Protein AF-A0A9N9FLN4-F1 (afdb_monomer_lite)

Radius of gyration: 17.95 Å; chains: 1; bounding box: 62×42×45 Å

pLDDT: mean 80.24, std 15.91, range [38.12, 95.31]

Foldseek 3Di:
DDDDDDPPDDPDDDQDPVNLLVVCPDPQLDLPDLRNLLVVQVVLCVVFVPDDPVVLFVDFPVQWDQDPQATKGFAWDDPPPPDDDDDDRDTDIGHRHPADPPRRHNRVSLVSNSVPPDPPDPDRRSDDDDPPPPD

Sequence (135 aa):
MKKLRIGAAKPYDGITDEELKLILNHNEMSPNNTTGLLRRVFFWICLLGCLRGGEHQTLLVEQFVDTDQGLLFKKFHQKNDQGEIEGNQYTFEILFPNDISDQITPNTDIKKYISIRPIKCKAKEFYLCVLKNES

Organism: NCBI:txid94023

Structure (mmCIF, N/CA/C/O backbone):
data_AF-A0A9N9FLN4-F1
#
_entry.id   AF-A0A9N9FLN4-F1
#
loop_
_atom_site.group_PDB
_atom_site.id
_atom_site.type_symbol
_atom_site.label_atom_id
_atom_site.label_alt_id
_atom_site.label_comp_id
_atom_site.label_asym_id
_atom_site.label_entity_id
_atom_site.label_seq_id
_atom_site.pdbx_PDB_ins_code
_atom_site.Cartn_x
_atom_site.Cartn_y
_atom_site.Cartn_z
_atom_site.occupancy
_atom_site.B_iso_or_equiv
_atom_site.auth_seq_id
_atom_site.auth_comp_id
_atom_site.auth_asym_id
_atom_site.auth_atom_id
_atom_site.pdbx_PDB_model_num
ATOM 1 N N . MET A 1 1 ? 41.405 -5.147 -4.172 1.00 38.12 1 MET A N 1
ATOM 2 C CA . MET A 1 1 ? 40.399 -6.236 -4.152 1.00 38.12 1 MET A CA 1
ATOM 3 C C . MET A 1 1 ? 40.173 -6.692 -2.714 1.00 38.12 1 MET A C 1
ATOM 5 O O . MET A 1 1 ? 41.091 -7.241 -2.117 1.00 38.12 1 MET A O 1
ATOM 9 N N . LYS A 1 2 ? 39.004 -6.410 -2.122 1.00 46.34 2 LYS A N 1
ATOM 10 C CA . LYS A 1 2 ? 38.658 -6.892 -0.771 1.00 46.34 2 LYS A CA 1
ATOM 11 C C . LYS A 1 2 ? 38.264 -8.373 -0.854 1.00 46.34 2 LYS A C 1
ATOM 13 O O . LYS A 1 2 ? 37.390 -8.726 -1.637 1.00 46.34 2 LYS A O 1
ATOM 18 N N . LYS A 1 3 ? 38.925 -9.229 -0.070 1.00 47.91 3 LYS A N 1
ATOM 19 C CA . LYS A 1 3 ? 38.594 -10.658 0.059 1.00 47.91 3 LYS A CA 1
ATOM 20 C C . LYS A 1 3 ? 37.282 -10.809 0.843 1.00 47.91 3 LYS A C 1
ATOM 22 O O . LYS A 1 3 ? 37.222 -10.400 2.000 1.00 47.91 3 LYS A O 1
ATOM 27 N N . LEU A 1 4 ? 36.253 -11.388 0.223 1.00 51.56 4 LEU A N 1
ATOM 28 C CA . LEU A 1 4 ? 35.022 -11.811 0.901 1.00 51.56 4 LEU A CA 1
ATOM 29 C C . LEU A 1 4 ? 35.327 -13.036 1.781 1.00 51.56 4 LEU A C 1
ATOM 31 O O . LEU A 1 4 ? 35.982 -13.977 1.334 1.00 51.56 4 LEU A O 1
ATOM 35 N N . ARG A 1 5 ? 34.905 -12.995 3.051 1.00 53.09 5 ARG A N 1
ATOM 36 C CA . ARG A 1 5 ? 35.053 -14.105 4.007 1.00 53.09 5 ARG A CA 1
ATOM 37 C C . ARG A 1 5 ? 34.146 -15.278 3.605 1.00 53.09 5 ARG A C 1
ATOM 39 O O . ARG A 1 5 ? 33.051 -15.066 3.088 1.00 53.09 5 ARG A O 1
ATOM 46 N N . ILE A 1 6 ? 34.594 -16.503 3.885 1.00 50.62 6 ILE A N 1
ATOM 47 C CA . ILE A 1 6 ? 33.787 -17.728 3.768 1.00 50.62 6 ILE A CA 1
ATOM 48 C C . ILE A 1 6 ? 32.572 -17.573 4.696 1.00 50.62 6 ILE A C 1
ATOM 50 O O . ILE A 1 6 ? 32.747 -17.363 5.894 1.00 50.62 6 ILE A O 1
ATOM 54 N N . GLY A 1 7 ? 31.363 -17.604 4.126 1.00 54.06 7 GLY A N 1
ATOM 55 C CA . GLY A 1 7 ? 30.096 -17.384 4.839 1.00 54.06 7 GLY A CA 1
ATOM 56 C C . GLY A 1 7 ? 29.381 -16.062 4.531 1.00 54.06 7 GLY A C 1
ATOM 57 O O . GLY A 1 7 ? 28.303 -15.830 5.070 1.00 54.06 7 GLY A O 1
ATOM 58 N N . ALA A 1 8 ? 29.922 -15.199 3.664 1.00 54.69 8 ALA A N 1
ATOM 59 C CA . ALA A 1 8 ? 29.155 -14.063 3.155 1.00 54.69 8 ALA A CA 1
ATOM 60 C C . ALA A 1 8 ? 27.994 -14.584 2.292 1.00 54.69 8 ALA A C 1
ATOM 62 O O . ALA A 1 8 ? 28.224 -15.151 1.220 1.00 54.69 8 ALA A O 1
ATOM 63 N N . ALA A 1 9 ? 26.754 -14.413 2.762 1.00 59.59 9 ALA A N 1
ATOM 64 C CA . ALA A 1 9 ? 25.585 -14.566 1.906 1.00 59.59 9 ALA A CA 1
ATOM 65 C C . ALA A 1 9 ? 25.796 -13.695 0.661 1.00 59.59 9 ALA A C 1
ATOM 67 O O . ALA A 1 9 ? 26.257 -12.553 0.774 1.00 59.59 9 ALA A O 1
ATOM 68 N N . LYS A 1 10 ? 25.517 -14.244 -0.527 1.00 62.94 10 LYS A N 1
ATOM 69 C CA . LYS A 1 10 ? 25.511 -13.424 -1.739 1.00 62.94 10 LYS A CA 1
ATOM 70 C C . LYS A 1 10 ? 24.541 -12.260 -1.491 1.00 62.94 10 LYS A C 1
ATOM 72 O O . LYS A 1 10 ? 23.441 -12.528 -1.000 1.00 62.94 10 LYS A O 1
ATOM 77 N N . PRO A 1 11 ? 24.929 -11.003 -1.768 1.00 59.88 11 PRO A N 1
ATOM 78 C CA . PRO A 1 11 ? 23.955 -9.922 -1.784 1.00 59.88 11 PRO A CA 1
ATOM 79 C C . PRO A 1 11 ? 22.833 -10.333 -2.742 1.00 59.88 11 PRO A C 1
ATOM 81 O O . PRO A 1 11 ? 23.111 -10.891 -3.804 1.00 59.88 11 PRO A O 1
ATOM 84 N N . TYR A 1 12 ? 21.583 -10.164 -2.317 1.00 66.62 12 TYR A N 1
ATOM 85 C CA . TYR A 1 12 ? 20.464 -10.365 -3.224 1.00 66.62 12 TYR A CA 1
ATOM 86 C C . TYR A 1 12 ? 20.465 -9.197 -4.209 1.00 66.62 12 TYR A C 1
ATOM 88 O O . TYR A 1 12 ? 20.654 -8.048 -3.800 1.00 66.62 12 TYR A O 1
ATOM 96 N N . ASP A 1 13 ? 20.285 -9.494 -5.491 1.00 78.38 13 ASP A N 1
ATOM 97 C CA . ASP A 1 13 ? 20.035 -8.453 -6.477 1.00 78.38 13 ASP A CA 1
ATOM 98 C C . ASP A 1 13 ? 18.630 -7.906 -6.191 1.00 78.38 13 ASP A C 1
ATOM 100 O O . ASP A 1 13 ? 17.643 -8.646 -6.200 1.00 78.38 13 ASP A O 1
ATOM 104 N N . GLY A 1 14 ? 18.560 -6.636 -5.792 1.00 79.75 14 GLY A N 1
ATOM 105 C CA . GLY A 1 14 ? 17.290 -5.951 -5.571 1.00 79.75 14 GLY A CA 1
ATOM 106 C C . GLY A 1 14 ? 16.565 -5.704 -6.890 1.00 79.75 14 GLY A C 1
ATOM 107 O O . GLY A 1 14 ? 17.196 -5.647 -7.941 1.00 79.75 14 GLY A O 1
ATOM 108 N N . ILE A 1 15 ? 15.245 -5.527 -6.816 1.00 85.50 15 ILE A N 1
ATOM 109 C CA . ILE A 1 15 ? 14.421 -5.159 -7.975 1.00 85.50 15 ILE A CA 1
ATOM 110 C C . ILE A 1 15 ? 14.866 -3.780 -8.479 1.00 85.50 15 ILE A C 1
ATOM 112 O O . ILE A 1 15 ? 14.928 -2.838 -7.684 1.00 85.50 15 ILE A O 1
ATOM 116 N N . THR A 1 16 ? 15.159 -3.653 -9.775 1.00 88.69 16 THR A N 1
ATOM 117 C CA . THR A 1 16 ? 15.495 -2.353 -10.386 1.00 88.69 16 THR A CA 1
ATOM 118 C C . THR A 1 16 ? 14.246 -1.540 -10.730 1.00 88.69 16 THR A C 1
ATOM 120 O O . THR A 1 16 ? 13.137 -2.071 -10.804 1.00 88.69 16 THR A O 1
ATOM 123 N N . ASP A 1 17 ? 14.406 -0.242 -11.001 1.00 84.75 17 ASP A N 1
ATOM 124 C CA . ASP A 1 17 ? 13.296 0.621 -11.424 1.00 84.75 17 ASP A CA 1
ATOM 125 C C . ASP A 1 17 ? 12.661 0.153 -12.748 1.00 84.75 17 ASP A C 1
ATOM 127 O O . ASP A 1 17 ? 11.451 0.278 -12.947 1.00 84.75 17 ASP A O 1
ATOM 131 N N . GLU A 1 18 ? 13.451 -0.402 -13.669 1.00 88.62 18 GLU A N 1
ATOM 132 C CA . GLU A 1 18 ? 12.966 -0.972 -14.929 1.00 88.62 18 GLU A CA 1
ATOM 133 C C . GLU A 1 18 ? 12.139 -2.237 -14.693 1.00 88.62 18 GLU A C 1
ATOM 135 O O . GLU A 1 18 ? 11.048 -2.370 -15.251 1.00 88.62 18 GLU A O 1
ATOM 140 N N . GLU A 1 19 ? 12.622 -3.148 -13.846 1.00 91.00 19 GLU A N 1
ATOM 141 C CA . GLU A 1 19 ? 11.887 -4.358 -13.462 1.00 91.00 19 GLU A CA 1
ATOM 142 C C . GLU A 1 19 ? 10.591 -4.006 -12.732 1.00 91.00 19 GLU A C 1
ATOM 144 O O . GLU A 1 19 ? 9.532 -4.563 -13.031 1.00 91.00 19 GLU A O 1
ATOM 149 N N . LEU A 1 20 ? 10.650 -3.019 -11.835 1.00 90.06 20 LEU A N 1
ATOM 150 C CA . LEU A 1 20 ? 9.491 -2.479 -11.141 1.00 90.06 20 LEU A CA 1
ATOM 151 C C . LEU A 1 20 ? 8.439 -1.975 -12.140 1.00 90.06 20 LEU A C 1
ATOM 153 O O . LEU A 1 20 ? 7.272 -2.361 -12.057 1.00 90.06 20 LEU A O 1
ATOM 157 N N . LYS A 1 21 ? 8.843 -1.173 -13.131 1.00 88.88 21 LYS A N 1
ATOM 158 C CA . LYS A 1 21 ? 7.941 -0.689 -14.190 1.00 88.88 21 LYS A CA 1
ATOM 159 C C . LYS A 1 21 ? 7.351 -1.830 -15.015 1.00 88.88 21 LYS A C 1
ATOM 161 O O . LYS A 1 21 ? 6.159 -1.799 -15.315 1.00 88.88 21 LYS A O 1
ATOM 166 N N . LEU A 1 22 ? 8.148 -2.838 -15.374 1.00 91.94 22 LEU A N 1
ATOM 167 C CA . LEU A 1 22 ? 7.668 -4.005 -16.122 1.00 91.94 22 LEU A CA 1
ATOM 168 C C . LEU A 1 22 ? 6.605 -4.784 -15.336 1.00 91.94 22 LEU A C 1
ATOM 170 O O . LEU A 1 22 ? 5.568 -5.135 -15.899 1.00 91.94 22 LEU A O 1
ATOM 174 N N . ILE A 1 23 ? 6.824 -4.997 -14.035 1.00 92.62 23 ILE A N 1
ATOM 175 C CA . ILE A 1 23 ? 5.858 -5.661 -13.150 1.00 92.62 23 ILE A CA 1
ATOM 176 C C . ILE A 1 23 ? 4.566 -4.840 -13.063 1.00 92.62 23 ILE A C 1
ATOM 178 O O . ILE A 1 23 ? 3.477 -5.375 -13.264 1.00 92.62 23 ILE A O 1
ATOM 182 N N . LEU A 1 24 ? 4.669 -3.536 -12.797 1.00 91.62 24 LEU A N 1
ATOM 183 C CA . LEU A 1 24 ? 3.508 -2.663 -12.597 1.00 91.62 24 LEU A CA 1
ATOM 184 C C . LEU A 1 24 ? 2.680 -2.449 -13.867 1.00 91.62 24 LEU A C 1
ATOM 186 O O . LEU A 1 24 ? 1.474 -2.232 -13.763 1.00 91.62 24 LEU A O 1
ATOM 190 N N . ASN A 1 25 ? 3.299 -2.516 -15.045 1.00 90.81 25 ASN A N 1
ATOM 191 C CA . ASN A 1 25 ? 2.612 -2.382 -16.331 1.00 90.81 25 ASN A CA 1
ATOM 192 C C . ASN A 1 25 ? 1.993 -3.696 -16.828 1.00 90.81 25 ASN A C 1
ATOM 194 O O . ASN A 1 25 ? 1.316 -3.707 -17.856 1.00 90.81 25 ASN A O 1
ATOM 198 N N . HIS A 1 26 ? 2.200 -4.809 -16.122 1.00 92.94 26 HIS A N 1
ATOM 199 C CA . HIS A 1 26 ? 1.592 -6.080 -16.484 1.00 92.94 26 HIS A CA 1
ATOM 200 C C . HIS A 1 26 ? 0.060 -6.024 -16.333 1.00 92.94 26 HIS A C 1
ATOM 202 O O . HIS A 1 26 ? -0.462 -5.473 -15.364 1.00 92.94 26 HIS A O 1
ATOM 208 N N . ASN A 1 27 ? -0.686 -6.653 -17.249 1.00 91.94 27 ASN A N 1
ATOM 209 C CA . ASN A 1 27 ? -2.160 -6.617 -17.262 1.00 91.94 27 ASN A CA 1
ATOM 210 C C . ASN A 1 27 ? -2.791 -7.088 -15.937 1.00 91.94 27 ASN A C 1
ATOM 212 O O . ASN A 1 27 ? -3.776 -6.524 -15.458 1.00 91.94 27 ASN A O 1
ATOM 216 N N . GLU A 1 28 ? -2.178 -8.090 -15.309 1.00 92.94 28 GLU A N 1
ATOM 217 C CA . GLU A 1 28 ? -2.585 -8.632 -14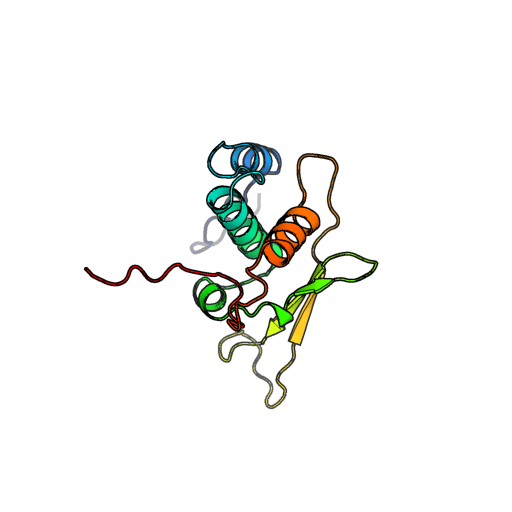.006 1.00 92.94 28 GLU A CA 1
ATOM 218 C C . GLU A 1 28 ? -2.366 -7.671 -12.825 1.00 92.94 28 GLU A C 1
ATOM 220 O O . GLU A 1 28 ? -2.876 -7.924 -11.737 1.00 92.94 28 GLU A O 1
ATOM 225 N N . MET A 1 29 ? -1.610 -6.594 -13.035 1.00 93.00 29 MET A N 1
ATOM 226 C CA . MET A 1 29 ? -1.332 -5.510 -12.091 1.00 93.00 29 MET A CA 1
ATOM 227 C C . MET A 1 29 ? -2.068 -4.232 -12.512 1.00 93.00 29 MET A C 1
ATOM 229 O O . MET A 1 29 ? -1.638 -3.133 -12.180 1.00 93.00 29 MET A O 1
ATOM 233 N N . SER A 1 30 ? -3.159 -4.336 -13.278 1.00 91.88 30 SER A N 1
ATOM 234 C CA . SER A 1 30 ? -3.909 -3.160 -13.725 1.00 91.88 30 SER A CA 1
ATOM 235 C C . SER A 1 30 ? -4.634 -2.476 -12.555 1.00 91.88 30 SER A C 1
ATOM 237 O O . SER A 1 30 ? -5.401 -3.135 -11.849 1.00 91.88 30 SER A O 1
ATOM 239 N N . PRO A 1 31 ? -4.504 -1.145 -12.383 1.00 91.62 31 PRO A N 1
ATOM 240 C CA . PRO A 1 31 ? -5.220 -0.409 -11.339 1.00 91.62 31 PRO A CA 1
ATOM 241 C C . PRO A 1 31 ? -6.720 -0.246 -11.643 1.00 91.62 31 PRO A C 1
ATOM 243 O O . PRO A 1 31 ? -7.458 0.303 -10.824 1.00 91.62 31 PRO A O 1
ATOM 246 N N . ASN A 1 32 ? -7.187 -0.659 -12.827 1.00 91.56 32 ASN A N 1
ATOM 247 C CA . ASN A 1 32 ? -8.555 -0.421 -13.302 1.00 91.56 32 ASN A CA 1
ATOM 248 C C . ASN A 1 32 ? -9.526 -1.572 -13.024 1.00 91.56 32 ASN A C 1
ATOM 250 O O . ASN A 1 32 ? -10.726 -1.404 -13.215 1.00 91.56 32 ASN A O 1
ATOM 254 N N . ASN A 1 33 ? -9.041 -2.716 -12.543 1.00 90.50 33 ASN A N 1
ATOM 255 C CA . ASN A 1 33 ? -9.891 -3.791 -12.043 1.00 90.50 33 ASN A CA 1
ATOM 256 C C . ASN A 1 33 ? -9.524 -4.127 -10.592 1.00 90.50 33 ASN A C 1
ATOM 258 O O . ASN A 1 33 ? -8.401 -3.888 -10.154 1.00 90.50 33 ASN A O 1
ATOM 262 N N . THR A 1 34 ? -10.471 -4.687 -9.841 1.00 89.31 34 THR A N 1
ATOM 263 C CA . THR A 1 34 ? -10.325 -4.891 -8.392 1.00 89.31 34 THR A CA 1
ATOM 264 C C . THR A 1 34 ? -9.181 -5.841 -8.032 1.00 89.31 34 THR A C 1
ATOM 266 O O . THR A 1 34 ? -8.458 -5.588 -7.073 1.00 89.31 34 THR A O 1
ATOM 269 N N . THR A 1 35 ? -8.986 -6.912 -8.807 1.00 91.31 35 THR A N 1
ATOM 270 C CA . THR A 1 35 ? -7.944 -7.917 -8.532 1.00 91.31 35 THR A CA 1
ATOM 271 C C . THR A 1 35 ? -6.554 -7.361 -8.819 1.00 91.31 35 THR A C 1
ATOM 273 O O . THR A 1 35 ? -5.647 -7.523 -8.007 1.00 91.31 35 THR A O 1
ATOM 276 N N . GLY A 1 36 ? -6.391 -6.668 -9.946 1.00 93.94 36 GLY A N 1
ATOM 277 C CA . GLY A 1 36 ? -5.138 -6.018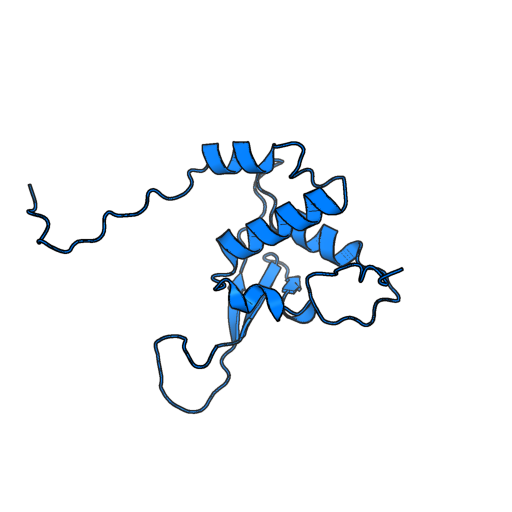 -10.308 1.00 93.94 36 GLY A CA 1
ATOM 278 C C . GLY A 1 36 ? -4.773 -4.909 -9.330 1.00 93.94 36 GLY A C 1
ATOM 279 O O . GLY A 1 36 ? -3.641 -4.871 -8.856 1.00 93.94 36 GLY A O 1
ATOM 280 N N . LEU A 1 37 ? -5.743 -4.084 -8.924 1.00 93.69 37 LEU A N 1
ATOM 281 C CA . LEU A 1 37 ? -5.529 -3.053 -7.912 1.00 93.69 37 LEU A CA 1
ATOM 282 C C . LEU A 1 37 ? -5.113 -3.654 -6.562 1.00 93.69 37 LEU A C 1
ATOM 284 O O . LEU A 1 37 ? -4.170 -3.163 -5.948 1.00 93.69 37 LEU A O 1
ATOM 288 N N . LEU A 1 38 ? -5.756 -4.741 -6.122 1.00 93.62 38 LEU A N 1
ATOM 289 C CA . LEU A 1 38 ? -5.373 -5.453 -4.900 1.00 93.62 38 LEU A CA 1
ATOM 290 C C . LEU A 1 38 ? -3.928 -5.968 -4.973 1.00 93.62 38 LEU A C 1
ATOM 292 O O . LEU A 1 38 ? -3.174 -5.804 -4.017 1.00 93.62 38 LEU A O 1
ATOM 296 N N . ARG A 1 39 ? -3.522 -6.553 -6.106 1.00 94.00 39 ARG A N 1
ATOM 297 C CA . ARG A 1 39 ? -2.148 -7.039 -6.303 1.00 94.00 39 ARG A CA 1
ATOM 298 C C . ARG A 1 39 ? -1.130 -5.901 -6.314 1.00 94.00 39 ARG A C 1
ATOM 300 O O . ARG A 1 39 ? -0.100 -6.029 -5.658 1.00 94.00 39 ARG A O 1
ATOM 307 N N . ARG A 1 40 ? -1.430 -4.778 -6.980 1.00 94.38 40 ARG A N 1
ATOM 308 C CA . ARG A 1 40 ? -0.596 -3.562 -6.932 1.00 94.38 40 ARG A CA 1
ATOM 309 C C . ARG A 1 40 ? -0.410 -3.067 -5.508 1.00 94.38 40 ARG A C 1
ATOM 311 O O . ARG A 1 40 ? 0.712 -2.835 -5.083 1.00 94.38 40 ARG A O 1
ATOM 318 N N . VAL A 1 41 ? -1.503 -2.936 -4.764 1.00 94.62 41 VAL A N 1
ATOM 319 C CA . VAL A 1 41 ? -1.477 -2.452 -3.382 1.00 94.62 41 VAL A CA 1
ATOM 320 C C . VAL A 1 41 ? -0.699 -3.394 -2.472 1.00 94.62 41 VAL A C 1
ATOM 322 O O . VAL A 1 41 ? 0.142 -2.934 -1.704 1.00 94.62 41 VAL A O 1
ATOM 325 N N . PHE A 1 42 ? -0.927 -4.704 -2.586 1.00 93.94 42 PHE A N 1
ATOM 326 C CA . PHE A 1 42 ? -0.145 -5.703 -1.862 1.00 93.94 42 PHE A CA 1
ATOM 327 C C . PHE A 1 42 ? 1.351 -5.544 -2.153 1.00 93.94 42 PHE A C 1
ATOM 329 O O . PHE A 1 42 ? 2.158 -5.472 -1.229 1.00 93.94 42 PHE A O 1
ATOM 336 N N . PHE A 1 43 ? 1.705 -5.416 -3.432 1.00 93.31 43 PH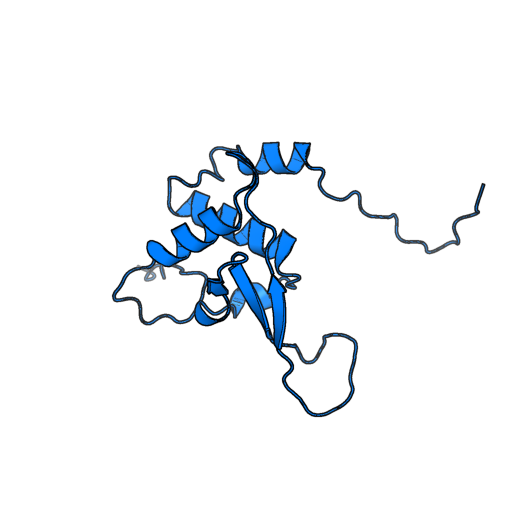E A N 1
ATOM 337 C CA . PHE A 1 43 ? 3.084 -5.248 -3.868 1.00 93.31 43 PHE A CA 1
ATOM 338 C C . PHE A 1 43 ? 3.714 -3.953 -3.334 1.00 93.31 43 PHE A C 1
ATOM 340 O O . PHE A 1 43 ? 4.828 -3.995 -2.814 1.00 93.31 43 PHE A O 1
ATOM 347 N N . TRP A 1 44 ? 2.990 -2.829 -3.35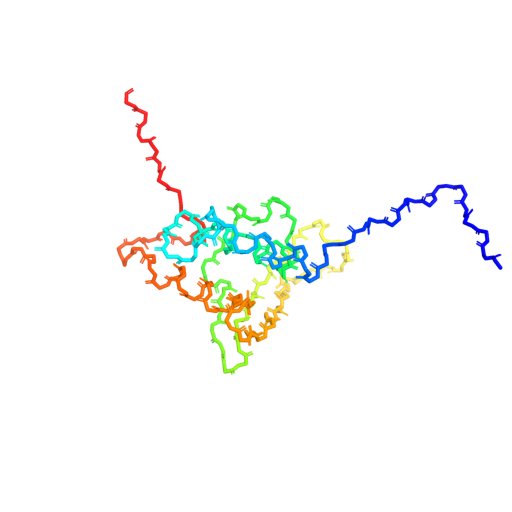0 1.00 94.25 44 TRP A N 1
ATOM 348 C CA . TRP A 1 44 ? 3.465 -1.575 -2.758 1.00 94.25 44 TRP A CA 1
ATOM 349 C C . TRP A 1 44 ? 3.732 -1.688 -1.266 1.00 94.25 44 TRP A C 1
ATOM 351 O O . TRP A 1 44 ? 4.763 -1.225 -0.787 1.00 94.25 44 TRP A O 1
ATOM 361 N N . ILE A 1 45 ? 2.838 -2.345 -0.532 1.00 93.69 45 ILE A N 1
ATOM 362 C CA . ILE A 1 45 ? 3.011 -2.548 0.904 1.00 93.69 45 ILE A CA 1
ATOM 363 C C . ILE A 1 45 ? 4.202 -3.481 1.183 1.00 93.69 45 ILE A C 1
ATOM 365 O O . ILE A 1 45 ? 4.934 -3.235 2.139 1.00 93.69 45 ILE A O 1
ATOM 369 N N . CYS A 1 46 ? 4.453 -4.496 0.346 1.00 91.12 46 CYS A N 1
ATOM 370 C CA . CYS A 1 46 ? 5.657 -5.329 0.461 1.00 91.12 46 CYS A CA 1
ATOM 371 C C . CYS A 1 46 ? 6.946 -4.524 0.251 1.00 91.12 46 CYS A C 1
ATOM 373 O O . CYS A 1 46 ? 7.908 -4.718 0.990 1.00 91.12 46 CYS A O 1
ATOM 375 N N . LEU A 1 47 ? 6.971 -3.635 -0.746 1.00 90.38 47 LEU A N 1
ATOM 376 C CA . LEU A 1 47 ? 8.156 -2.836 -1.071 1.00 90.38 47 LEU A CA 1
ATOM 377 C C . LEU A 1 47 ? 8.425 -1.728 -0.044 1.00 90.38 47 LEU A C 1
ATOM 379 O O . LEU A 1 47 ? 9.580 -1.459 0.273 1.00 90.38 47 LEU A O 1
ATOM 383 N N . LEU A 1 48 ? 7.371 -1.080 0.461 1.00 91.25 48 LEU A N 1
ATOM 384 C CA . LEU A 1 48 ? 7.478 0.173 1.219 1.00 91.25 48 LEU A CA 1
ATOM 385 C C . LEU A 1 48 ? 7.182 0.016 2.714 1.00 91.25 48 LEU A C 1
ATOM 387 O O . LEU A 1 48 ? 7.698 0.773 3.527 1.00 91.25 48 LEU A O 1
ATOM 391 N N . GLY A 1 49 ? 6.342 -0.947 3.095 1.00 88.00 49 GLY A N 1
ATOM 392 C CA . GLY A 1 49 ? 5.821 -1.070 4.459 1.00 88.00 49 GLY A CA 1
ATOM 393 C C . GLY A 1 49 ? 6.747 -1.782 5.445 1.00 88.00 49 GLY A C 1
ATOM 394 O O . GLY A 1 49 ? 6.401 -1.882 6.622 1.00 88.00 49 GLY A O 1
ATOM 395 N N . CYS A 1 50 ? 7.893 -2.303 4.988 1.00 83.94 50 CYS A N 1
ATOM 396 C CA . CYS A 1 50 ? 8.833 -3.091 5.798 1.00 83.94 50 CYS A CA 1
ATOM 397 C C . CYS A 1 50 ? 8.151 -4.235 6.575 1.00 83.94 50 CYS A C 1
ATOM 399 O O . CYS A 1 50 ? 8.534 -4.550 7.704 1.00 83.94 50 CYS A O 1
ATOM 401 N N . LEU A 1 51 ? 7.113 -4.831 5.983 1.00 82.38 51 LEU A N 1
ATOM 402 C CA . LEU A 1 51 ? 6.358 -5.920 6.588 1.00 82.38 51 LEU A CA 1
ATOM 403 C C . LEU A 1 51 ? 7.027 -7.266 6.319 1.00 82.38 51 LEU A C 1
ATOM 405 O O . LEU A 1 51 ? 7.464 -7.568 5.210 1.00 82.38 51 LEU A O 1
ATOM 409 N N . ARG A 1 52 ? 7.029 -8.130 7.328 1.00 81.00 52 ARG A N 1
ATOM 410 C CA . ARG A 1 52 ? 7.262 -9.564 7.175 1.00 81.00 52 ARG A CA 1
ATOM 411 C C . ARG A 1 52 ? 5.995 -10.227 6.648 1.00 81.00 52 ARG A C 1
ATOM 413 O O . ARG A 1 52 ? 4.886 -9.779 6.921 1.00 81.00 52 ARG A O 1
ATOM 420 N N . GLY A 1 53 ? 6.147 -11.355 5.953 1.00 75.50 53 GLY A N 1
ATOM 421 C CA . GLY A 1 53 ? 5.027 -12.034 5.286 1.00 75.50 53 GLY A CA 1
ATOM 422 C C . GLY A 1 53 ? 3.812 -12.315 6.185 1.00 75.50 53 GLY A C 1
ATOM 423 O O . GLY A 1 53 ? 2.680 -12.176 5.734 1.00 75.50 53 GLY A O 1
ATOM 424 N N . GLY A 1 54 ? 4.025 -12.637 7.467 1.00 80.50 54 GLY A N 1
ATOM 425 C CA . GLY A 1 54 ? 2.934 -12.848 8.428 1.00 80.50 54 GLY A CA 1
ATOM 426 C C . GLY A 1 54 ? 2.172 -11.573 8.814 1.00 80.50 54 GLY A C 1
ATOM 427 O O . GLY A 1 54 ? 0.985 -11.645 9.115 1.00 80.50 54 GLY A O 1
ATOM 428 N N . GLU A 1 55 ? 2.811 -10.401 8.758 1.00 83.38 55 GLU A N 1
ATOM 429 C CA . GLU A 1 55 ? 2.207 -9.122 9.164 1.00 83.38 55 GLU A CA 1
ATOM 430 C C . GLU A 1 55 ? 1.123 -8.655 8.185 1.00 83.38 55 GLU A C 1
ATOM 432 O O . GLU A 1 55 ? 0.178 -7.980 8.587 1.00 83.38 55 GLU A O 1
ATOM 437 N N . HIS A 1 56 ? 1.196 -9.074 6.917 1.00 87.94 56 HIS A N 1
ATOM 438 C CA . HIS A 1 56 ? 0.171 -8.766 5.917 1.00 87.94 56 HIS A CA 1
ATOM 439 C C . HIS A 1 56 ? -1.218 -9.301 6.301 1.00 87.94 56 HIS A C 1
ATOM 441 O O . HIS A 1 56 ? -2.221 -8.710 5.910 1.00 87.94 56 HIS A O 1
ATOM 447 N N . GLN A 1 57 ? -1.296 -10.392 7.070 1.00 84.75 57 GLN A N 1
ATOM 448 C CA . GLN A 1 57 ? -2.569 -11.024 7.443 1.00 84.75 57 GLN A CA 1
ATOM 449 C C . GLN A 1 57 ? -3.343 -10.233 8.503 1.00 84.75 57 GLN A C 1
ATOM 451 O O . GLN A 1 57 ? -4.552 -10.400 8.630 1.00 84.75 57 GLN A O 1
ATOM 456 N N . THR A 1 58 ? -2.657 -9.371 9.254 1.00 87.12 58 THR A N 1
ATOM 457 C CA . THR A 1 58 ? -3.228 -8.623 10.382 1.00 87.12 58 THR A CA 1
ATOM 458 C C . THR A 1 58 ? -3.260 -7.117 10.138 1.00 87.12 58 THR A C 1
ATOM 460 O O . THR A 1 58 ? -3.489 -6.358 11.076 1.00 87.12 58 THR A O 1
ATOM 463 N N . LEU A 1 59 ? -3.001 -6.667 8.905 1.00 90.88 59 LEU A N 1
ATOM 464 C CA . LEU A 1 59 ? -3.058 -5.248 8.561 1.00 90.88 59 LEU A CA 1
ATOM 465 C C . LEU A 1 59 ? -4.469 -4.699 8.724 1.00 90.88 59 LEU A C 1
ATOM 467 O O . LEU A 1 59 ? -5.441 -5.307 8.272 1.00 90.88 59 LEU A O 1
ATOM 471 N N . LEU A 1 60 ? -4.559 -3.503 9.292 1.00 91.50 60 LEU A N 1
ATOM 472 C CA . LEU A 1 60 ? -5.798 -2.764 9.466 1.00 91.50 60 LEU A CA 1
ATOM 473 C C . LEU A 1 60 ? -5.819 -1.529 8.569 1.00 91.50 60 LEU A C 1
ATOM 475 O O . LEU A 1 60 ? -4.797 -0.885 8.338 1.00 91.50 60 LEU A O 1
ATOM 479 N N . VAL A 1 61 ? -7.008 -1.161 8.093 1.00 91.50 61 VAL A N 1
ATOM 480 C CA . VAL A 1 61 ? -7.191 0.039 7.260 1.00 91.50 61 VAL A CA 1
ATOM 481 C C . VAL A 1 61 ? -6.802 1.327 7.985 1.00 91.50 61 VAL A C 1
ATOM 483 O O . VAL A 1 61 ? -6.220 2.217 7.379 1.00 91.50 61 VAL A O 1
ATOM 486 N N . GLU A 1 62 ? -7.037 1.395 9.296 1.00 90.88 62 GLU A N 1
ATOM 487 C CA . GLU A 1 62 ? -6.709 2.552 10.142 1.00 90.88 62 GLU A CA 1
ATOM 488 C C . GLU A 1 62 ? -5.202 2.795 10.309 1.00 90.88 62 GLU A C 1
ATOM 490 O O . GLU A 1 62 ? -4.797 3.872 10.745 1.00 90.88 62 GLU A O 1
ATOM 495 N N . GLN A 1 63 ? -4.363 1.821 9.940 1.00 92.75 63 GLN A N 1
ATOM 496 C CA . GLN A 1 63 ? -2.913 2.001 9.929 1.00 92.75 63 GLN A CA 1
ATOM 497 C C . GLN A 1 63 ? -2.442 2.872 8.759 1.00 92.75 63 GLN A C 1
ATOM 499 O O . GLN A 1 63 ? -1.299 3.312 8.775 1.00 92.75 63 GLN A O 1
ATOM 504 N N . PHE A 1 64 ? -3.286 3.132 7.758 1.00 93.81 64 PHE A N 1
ATOM 505 C CA . PHE A 1 64 ? -2.966 3.989 6.619 1.00 93.81 64 PHE A CA 1
ATOM 506 C C . PHE A 1 64 ? -3.674 5.333 6.781 1.00 93.81 64 PHE A C 1
ATOM 508 O O . PHE A 1 64 ? -4.895 5.426 6.657 1.00 93.81 64 PHE A O 1
ATOM 515 N N . VAL A 1 65 ? -2.901 6.376 7.072 1.00 94.00 65 VAL A N 1
ATOM 516 C CA . VAL A 1 65 ? -3.402 7.729 7.326 1.00 94.00 65 VAL A CA 1
ATOM 517 C C . VAL A 1 65 ? -3.015 8.625 6.160 1.00 94.00 65 VAL A C 1
ATOM 519 O O . VAL A 1 65 ? -1.841 8.715 5.811 1.00 94.00 65 VAL A O 1
ATOM 522 N N . ASP A 1 66 ? -3.998 9.288 5.555 1.00 92.94 66 ASP A N 1
ATOM 523 C CA . ASP A 1 66 ? -3.721 10.298 4.537 1.00 92.94 66 ASP A CA 1
ATOM 524 C C . ASP A 1 66 ? -3.243 11.597 5.196 1.00 92.94 66 ASP A C 1
ATOM 526 O O . ASP A 1 66 ? -3.830 12.055 6.179 1.00 92.94 66 ASP A O 1
ATOM 530 N N . THR A 1 67 ? -2.171 12.174 4.664 1.00 91.25 67 THR A N 1
ATOM 531 C CA . THR A 1 67 ? -1.558 13.411 5.151 1.00 91.25 67 THR A CA 1
ATOM 532 C C . THR A 1 67 ? -1.212 14.314 3.971 1.00 91.25 67 THR A C 1
ATOM 534 O O . THR A 1 67 ? -1.110 13.856 2.831 1.00 91.25 67 THR A O 1
ATOM 537 N N . ASP A 1 68 ? -0.932 15.588 4.243 1.00 88.75 68 ASP A N 1
ATOM 538 C CA . ASP A 1 68 ? -0.492 16.546 3.218 1.00 88.75 68 ASP A CA 1
ATOM 539 C C . ASP A 1 68 ? 0.824 16.134 2.531 1.00 88.75 68 ASP A C 1
ATOM 541 O O . ASP A 1 68 ? 1.133 16.599 1.436 1.00 88.75 68 ASP A O 1
ATOM 545 N N . GLN A 1 69 ? 1.606 15.258 3.169 1.00 86.56 69 GLN A N 1
ATOM 546 C CA . GLN A 1 69 ? 2.894 14.768 2.672 1.00 86.56 69 GLN A CA 1
ATOM 547 C C . GLN A 1 69 ? 2.798 13.411 1.963 1.00 86.56 69 GLN A C 1
ATOM 549 O O . GLN A 1 69 ? 3.823 12.888 1.533 1.00 86.56 69 GLN A O 1
ATOM 554 N N . GLY A 1 70 ? 1.597 12.834 1.861 1.00 88.94 70 GLY A N 1
ATOM 555 C CA . GLY A 1 70 ? 1.372 11.490 1.336 1.00 88.94 70 GLY A CA 1
ATOM 556 C C . GLY A 1 70 ? 0.782 10.541 2.375 1.00 88.94 70 GLY A C 1
ATOM 557 O O . GLY A 1 70 ? 0.268 10.949 3.418 1.00 88.94 70 GLY A O 1
ATOM 558 N N . LEU A 1 71 ? 0.820 9.249 2.071 1.00 94.25 71 LEU A N 1
ATOM 559 C CA . LEU A 1 71 ? 0.236 8.208 2.900 1.00 94.25 71 LEU A CA 1
ATOM 560 C C . LEU A 1 71 ? 1.220 7.782 3.993 1.00 94.25 71 LEU A C 1
ATOM 562 O O . LEU A 1 71 ? 2.306 7.272 3.716 1.00 94.25 71 LEU A O 1
ATOM 566 N N . LEU A 1 72 ? 0.816 7.962 5.244 1.00 94.75 72 LEU A N 1
ATOM 567 C CA . LEU A 1 72 ? 1.566 7.538 6.415 1.00 94.75 72 LEU A CA 1
ATOM 568 C C . LEU A 1 72 ? 1.099 6.148 6.850 1.00 94.75 72 LEU A C 1
ATOM 570 O O . LEU A 1 72 ? -0.072 5.956 7.185 1.00 94.75 72 LEU A O 1
ATOM 574 N N . PHE A 1 73 ? 2.013 5.184 6.875 1.00 94.06 73 PHE A N 1
ATOM 575 C CA . PHE A 1 73 ? 1.753 3.845 7.384 1.00 94.06 73 PHE A CA 1
ATOM 576 C C . PHE A 1 73 ? 2.241 3.698 8.830 1.00 94.06 73 PHE A C 1
ATOM 578 O O . PHE A 1 73 ? 3.423 3.849 9.130 1.00 94.06 73 PHE A O 1
ATOM 585 N N . LYS A 1 74 ? 1.317 3.367 9.729 1.00 91.81 74 LYS A N 1
ATOM 586 C CA . LYS A 1 74 ? 1.543 3.116 11.153 1.00 91.81 74 LYS A CA 1
ATOM 587 C C . LYS A 1 74 ? 1.790 1.631 11.392 1.00 91.81 74 LYS A C 1
ATOM 589 O O . LYS A 1 74 ? 0.857 0.863 11.631 1.00 91.81 74 LYS A O 1
ATOM 594 N N . LYS A 1 75 ? 3.052 1.209 11.336 1.00 86.81 75 LYS A N 1
ATOM 595 C CA . LYS A 1 75 ? 3.458 -0.174 11.605 1.00 86.81 75 LYS A CA 1
ATOM 596 C C . LYS A 1 75 ? 3.504 -0.428 13.110 1.00 86.81 75 LYS A C 1
ATOM 598 O O . LYS A 1 75 ? 4.260 0.217 13.836 1.00 86.81 75 LYS A O 1
ATOM 603 N N . PHE A 1 76 ? 2.739 -1.409 13.578 1.00 80.69 76 PHE A N 1
ATOM 604 C CA . PHE A 1 76 ? 2.839 -1.878 14.958 1.00 80.69 76 PHE A CA 1
ATOM 605 C C . PHE A 1 76 ? 4.079 -2.761 15.139 1.00 80.69 76 PHE A C 1
ATOM 607 O O . PHE A 1 76 ? 4.412 -3.572 14.272 1.00 80.69 76 PHE A O 1
ATOM 614 N N . HIS A 1 77 ? 4.774 -2.589 16.262 1.00 69.25 77 HIS A N 1
ATOM 615 C CA . HIS A 1 77 ? 5.931 -3.404 16.620 1.00 69.25 77 HIS A CA 1
ATOM 616 C C . HIS A 1 77 ? 5.511 -4.840 16.963 1.00 69.25 77 HIS A C 1
ATOM 618 O O . HIS A 1 77 ? 4.538 -5.054 17.692 1.00 69.25 77 HIS A O 1
ATOM 624 N N . GLN A 1 78 ? 6.251 -5.831 16.463 1.00 65.81 78 GLN A N 1
ATOM 625 C CA . GLN A 1 78 ? 6.061 -7.233 16.829 1.00 65.81 78 GLN A CA 1
ATOM 626 C C . GLN A 1 78 ? 7.078 -7.673 17.878 1.00 65.81 78 GLN A C 1
ATOM 628 O O . GLN A 1 78 ? 8.221 -7.236 17.873 1.00 65.81 78 GLN A O 1
ATOM 633 N N . LYS A 1 79 ? 6.689 -8.637 18.721 1.00 61.31 79 LYS A N 1
ATOM 634 C CA . LYS A 1 79 ? 7.531 -9.216 19.785 1.00 61.31 79 LYS A CA 1
ATOM 635 C C . LYS A 1 79 ? 8.916 -9.700 19.308 1.00 61.31 79 LYS A C 1
ATOM 637 O O . LYS A 1 79 ? 9.838 -9.776 20.106 1.00 61.31 79 LYS A O 1
ATOM 642 N N . ASN A 1 80 ? 9.051 -10.035 18.023 1.00 62.44 80 ASN A N 1
ATOM 643 C CA . ASN A 1 80 ? 10.276 -10.580 17.431 1.00 62.44 80 ASN A CA 1
ATOM 644 C C . ASN A 1 80 ? 11.033 -9.569 16.549 1.00 62.44 80 ASN A C 1
ATOM 646 O O . ASN A 1 80 ? 11.967 -9.952 15.842 1.00 62.44 80 ASN A O 1
ATOM 650 N N . ASP A 1 81 ? 10.625 -8.300 16.531 1.00 63.38 81 ASP A N 1
ATOM 651 C CA . ASP A 1 81 ? 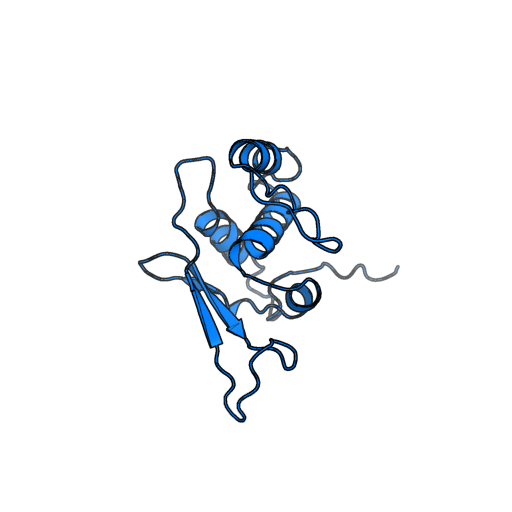11.443 -7.236 15.958 1.00 63.38 81 ASP A CA 1
ATOM 652 C C . ASP A 1 81 ? 12.705 -7.089 16.825 1.00 63.38 81 ASP A C 1
ATOM 654 O O . ASP A 1 81 ? 12.619 -6.811 18.016 1.00 63.38 81 ASP A O 1
ATOM 658 N N . GLN A 1 82 ? 13.889 -7.354 16.260 1.00 56.59 82 GLN A N 1
ATOM 659 C CA . GLN A 1 82 ? 15.151 -7.285 17.007 1.00 56.59 82 GLN A CA 1
ATOM 660 C C . GLN A 1 82 ? 15.350 -5.882 17.604 1.00 56.59 82 GLN A C 1
ATOM 662 O O . GLN A 1 82 ? 15.555 -4.925 16.860 1.00 56.59 82 GLN A O 1
ATOM 667 N N . GLY A 1 83 ? 15.313 -5.769 18.936 1.00 57.06 83 GLY A N 1
ATOM 668 C CA . GLY A 1 83 ? 15.529 -4.496 19.637 1.00 57.06 83 GLY A CA 1
ATOM 669 C C . GLY A 1 83 ? 14.903 -4.401 21.029 1.00 57.06 83 GLY A C 1
ATOM 670 O O . GLY A 1 83 ? 14.478 -3.319 21.416 1.00 57.06 83 GLY A O 1
ATOM 671 N N . GLU A 1 84 ? 14.809 -5.512 21.764 1.00 46.81 84 GLU A N 1
ATOM 672 C CA . GLU A 1 84 ? 14.144 -5.569 23.069 1.00 46.81 84 GLU A CA 1
ATOM 673 C C . GLU A 1 84 ? 14.766 -4.585 24.081 1.00 46.81 84 GLU A C 1
ATOM 675 O O . GLU A 1 84 ? 15.872 -4.787 24.580 1.00 46.81 84 GLU A O 1
ATOM 680 N N . ILE A 1 85 ? 14.022 -3.522 24.391 1.00 50.34 85 ILE A N 1
ATOM 681 C CA . ILE A 1 85 ? 14.042 -2.826 25.679 1.00 50.34 85 ILE A CA 1
ATOM 682 C C . ILE A 1 85 ? 12.566 -2.659 26.064 1.00 50.34 85 ILE A C 1
ATOM 684 O O . ILE A 1 85 ? 11.759 -2.184 25.266 1.00 50.34 85 ILE A O 1
ATOM 688 N N . GLU A 1 86 ? 12.210 -3.150 27.247 1.00 46.19 86 GLU A N 1
ATOM 689 C CA . GLU A 1 86 ? 10.845 -3.350 27.739 1.00 46.19 86 GLU A CA 1
ATOM 690 C C . GLU A 1 86 ? 9.887 -2.155 27.538 1.00 46.19 86 GLU A C 1
ATOM 692 O O . GLU A 1 86 ? 10.224 -0.999 27.792 1.00 46.19 86 GLU A O 1
ATOM 697 N N . GLY A 1 87 ? 8.626 -2.463 27.211 1.00 45.91 87 GLY A N 1
ATOM 698 C CA . GLY A 1 87 ? 7.495 -1.778 27.848 1.00 45.91 87 GLY A CA 1
ATOM 699 C C . GLY A 1 87 ? 6.595 -0.879 27.001 1.00 45.91 87 GLY A C 1
ATOM 700 O O . GLY A 1 87 ? 5.502 -0.576 27.465 1.00 45.91 87 GLY A O 1
ATOM 701 N N . ASN A 1 88 ? 6.954 -0.498 25.774 1.00 45.50 88 ASN A N 1
ATOM 702 C CA . ASN A 1 88 ? 6.142 0.455 25.005 1.00 45.50 88 ASN A CA 1
ATOM 703 C C . ASN A 1 88 ? 5.803 -0.079 23.605 1.00 45.50 88 ASN A C 1
ATOM 705 O O . ASN A 1 88 ? 6.682 -0.409 22.811 1.00 45.50 88 ASN A O 1
ATOM 709 N N . GLN A 1 89 ? 4.505 -0.148 23.293 1.00 54.72 89 GLN A N 1
ATOM 710 C CA . GLN A 1 89 ? 3.994 -0.382 21.940 1.00 54.72 89 GLN A CA 1
ATOM 711 C C . GLN A 1 89 ? 4.322 0.835 21.064 1.00 54.72 89 GLN A C 1
ATOM 713 O O . GLN A 1 89 ? 3.490 1.717 20.859 1.00 54.72 89 GLN A O 1
ATOM 718 N N . TYR A 1 90 ? 5.554 0.928 20.573 1.00 56.50 90 TYR A N 1
ATOM 719 C CA . TYR A 1 90 ? 5.918 1.981 19.636 1.00 56.50 90 TYR A CA 1
ATOM 720 C C . TYR A 1 90 ? 5.339 1.663 18.257 1.00 56.50 90 TYR A C 1
ATOM 722 O O . TYR A 1 90 ? 5.503 0.568 17.718 1.00 56.50 90 TYR A O 1
ATOM 730 N N . THR A 1 91 ? 4.627 2.636 17.698 1.00 68.88 91 THR A N 1
ATOM 731 C CA . THR A 1 91 ? 4.216 2.616 16.296 1.00 68.88 91 THR A CA 1
ATOM 732 C C . THR A 1 91 ? 5.354 3.214 15.480 1.00 68.88 91 THR A C 1
ATOM 734 O O . THR A 1 91 ? 5.756 4.346 15.741 1.00 68.88 91 THR A O 1
ATOM 737 N N . PHE A 1 92 ? 5.884 2.469 14.513 1.00 81.69 92 PHE A N 1
ATOM 738 C CA . PHE A 1 92 ? 6.799 3.024 13.520 1.00 81.69 92 PHE A CA 1
ATOM 739 C C . PHE A 1 92 ? 5.968 3.687 12.433 1.00 81.69 92 PHE A C 1
ATOM 741 O O . PHE A 1 92 ? 5.118 3.046 11.815 1.00 81.69 92 PHE A O 1
ATOM 748 N N . GLU A 1 93 ? 6.207 4.970 12.214 1.00 89.56 93 GLU A N 1
ATOM 749 C CA . GLU A 1 93 ? 5.552 5.717 11.153 1.00 89.56 93 GLU A CA 1
ATOM 750 C C . GLU A 1 93 ? 6.443 5.703 9.910 1.00 89.56 93 GLU A C 1
ATOM 752 O O . GLU A 1 93 ? 7.588 6.153 9.938 1.00 89.56 93 GLU A O 1
ATOM 757 N N . ILE A 1 94 ? 5.925 5.135 8.826 1.00 91.38 94 ILE A N 1
ATOM 758 C CA . ILE A 1 94 ? 6.606 5.029 7.539 1.00 91.38 94 ILE A CA 1
ATOM 759 C C . ILE A 1 94 ? 5.831 5.890 6.551 1.00 91.38 94 ILE A C 1
ATOM 761 O O . ILE A 1 94 ? 4.713 5.550 6.167 1.00 91.38 94 ILE A O 1
ATOM 765 N N . LEU A 1 95 ? 6.415 7.014 6.144 1.00 93.62 95 LEU A N 1
ATOM 766 C CA . LEU A 1 95 ? 5.843 7.840 5.087 1.00 93.62 95 LEU A CA 1
ATOM 767 C C . LEU A 1 95 ? 6.141 7.192 3.735 1.00 93.62 95 LEU A C 1
ATOM 769 O O . LEU A 1 95 ? 7.304 6.954 3.400 1.00 93.62 95 LEU A O 1
ATOM 773 N N . PHE A 1 96 ? 5.100 6.891 2.964 1.00 93.50 96 PHE A N 1
ATOM 774 C CA . PHE A 1 96 ? 5.285 6.345 1.625 1.00 93.50 96 PHE A CA 1
ATOM 775 C C . PHE A 1 96 ? 5.797 7.450 0.691 1.00 93.50 96 PHE A C 1
ATOM 777 O O . PHE A 1 96 ? 5.381 8.603 0.819 1.00 93.50 96 PHE A O 1
ATOM 784 N N . PRO A 1 97 ? 6.712 7.129 -0.242 1.00 90.50 97 PRO A N 1
ATOM 785 C CA . PRO A 1 97 ? 7.234 8.107 -1.184 1.00 90.50 97 PRO A CA 1
ATOM 786 C C . PRO A 1 97 ? 6.097 8.692 -2.014 1.00 90.50 97 PRO A C 1
ATOM 788 O O . PRO A 1 97 ? 5.152 7.982 -2.354 1.00 90.50 97 PRO A O 1
ATOM 791 N N . ASN A 1 98 ? 6.207 9.974 -2.356 1.00 89.19 98 ASN A N 1
ATOM 792 C CA . ASN A 1 98 ? 5.252 10.631 -3.241 1.00 89.19 98 ASN A CA 1
ATOM 793 C C . ASN A 1 98 ? 5.164 9.925 -4.595 1.00 89.19 98 ASN A C 1
ATOM 795 O O . ASN A 1 98 ? 6.140 9.352 -5.085 1.00 89.19 98 ASN A O 1
ATOM 799 N N . ASP A 1 99 ? 3.990 10.018 -5.210 1.00 90.50 99 ASP A N 1
ATOM 800 C CA . ASP A 1 99 ? 3.765 9.476 -6.541 1.00 90.50 99 ASP A CA 1
ATOM 801 C C . ASP A 1 99 ? 4.640 10.208 -7.570 1.00 90.50 99 ASP A C 1
ATOM 803 O O . ASP A 1 99 ? 4.747 11.437 -7.568 1.00 90.50 99 ASP A O 1
ATOM 807 N N . ILE A 1 100 ? 5.258 9.441 -8.465 1.00 82.88 100 ILE A N 1
ATOM 808 C CA . ILE A 1 100 ? 6.076 9.938 -9.569 1.00 82.88 100 ILE A CA 1
ATOM 809 C C . ILE A 1 100 ? 5.313 9.631 -10.862 1.00 82.88 100 ILE A C 1
ATOM 811 O O . ILE A 1 100 ? 4.987 8.472 -11.127 1.00 82.88 100 ILE A O 1
ATOM 815 N N . SER A 1 101 ? 5.016 10.694 -11.624 1.00 69.81 101 SER A N 1
ATOM 816 C CA . SER A 1 101 ? 4.183 10.758 -12.844 1.00 69.81 101 SER A CA 1
ATOM 817 C C . SER A 1 101 ? 3.856 9.416 -13.518 1.00 69.81 101 SER A C 1
ATOM 819 O O . SER A 1 101 ? 4.776 8.703 -13.920 1.00 69.81 101 SER A O 1
ATOM 821 N N . ASP A 1 102 ? 2.563 9.132 -13.708 1.00 66.50 102 ASP A N 1
ATOM 822 C CA . ASP A 1 102 ? 1.907 8.058 -14.488 1.00 66.50 102 ASP A CA 1
ATOM 823 C C . ASP A 1 102 ? 2.422 6.606 -14.371 1.00 66.50 102 ASP A C 1
ATOM 825 O O . ASP A 1 102 ? 1.791 5.699 -14.910 1.00 66.50 102 ASP A O 1
ATOM 829 N N . GLN A 1 103 ? 3.527 6.339 -13.671 1.00 70.56 103 GLN A N 1
ATOM 830 C CA . GLN A 1 103 ? 4.199 5.034 -13.672 1.00 70.56 103 GLN A CA 1
ATOM 831 C C . GLN A 1 103 ? 4.370 4.454 -12.264 1.00 70.56 103 GLN A C 1
ATOM 833 O O . GLN A 1 103 ? 4.214 3.246 -12.082 1.00 70.56 103 GLN A O 1
ATOM 838 N N . ILE A 1 104 ? 4.669 5.287 -11.261 1.00 83.50 104 ILE A N 1
ATOM 839 C CA . ILE A 1 104 ? 4.935 4.853 -9.881 1.00 83.50 104 ILE A CA 1
ATOM 840 C C . ILE A 1 104 ? 4.011 5.633 -8.952 1.00 83.50 104 ILE A C 1
ATOM 842 O O . ILE A 1 104 ? 4.282 6.774 -8.590 1.00 83.50 104 ILE A O 1
ATOM 846 N N . THR A 1 105 ? 2.887 5.016 -8.596 1.00 91.44 105 THR A N 1
ATOM 847 C CA . THR A 1 105 ? 1.773 5.702 -7.926 1.00 91.44 105 THR A CA 1
ATOM 848 C C . THR A 1 105 ? 1.291 4.978 -6.659 1.00 91.44 105 THR A C 1
ATOM 850 O O . THR A 1 105 ? 0.110 4.621 -6.574 1.00 91.44 105 THR A O 1
ATOM 853 N N . PRO A 1 106 ? 2.172 4.703 -5.673 1.00 92.94 106 PRO A N 1
ATOM 854 C CA . PRO A 1 106 ? 1.802 3.960 -4.470 1.00 92.94 106 PRO A CA 1
ATOM 855 C C . PRO A 1 106 ? 0.679 4.627 -3.665 1.00 92.94 106 PRO A C 1
ATOM 857 O O . PRO A 1 106 ? -0.242 3.939 -3.223 1.00 92.94 106 PRO A O 1
ATOM 860 N N . ASN A 1 107 ? 0.699 5.953 -3.507 1.00 94.38 107 ASN A N 1
ATOM 861 C CA . ASN A 1 107 ? -0.325 6.669 -2.745 1.00 94.38 107 ASN A CA 1
ATOM 862 C C . ASN A 1 107 ? -1.664 6.603 -3.468 1.00 94.38 107 ASN A C 1
ATOM 864 O O . ASN A 1 107 ? -2.667 6.237 -2.859 1.00 94.38 107 ASN A O 1
ATOM 868 N N . THR A 1 108 ? -1.686 6.919 -4.765 1.00 94.00 108 THR A N 1
ATOM 869 C CA . THR A 1 108 ? -2.912 6.868 -5.570 1.00 94.00 108 THR A CA 1
ATOM 870 C C . THR A 1 108 ? -3.521 5.468 -5.573 1.00 94.00 108 THR A C 1
ATOM 872 O O . THR A 1 108 ? -4.726 5.335 -5.356 1.00 94.00 108 THR A O 1
ATOM 875 N N . ASP A 1 109 ? -2.717 4.418 -5.755 1.00 95.00 109 ASP A N 1
ATOM 876 C CA . ASP A 1 109 ? -3.214 3.040 -5.793 1.00 95.00 109 ASP A CA 1
ATOM 877 C C . ASP A 1 109 ? -3.826 2.617 -4.451 1.00 95.00 109 ASP A C 1
ATOM 879 O O . ASP A 1 109 ? -4.934 2.075 -4.411 1.00 95.00 109 ASP A O 1
ATOM 883 N N . ILE A 1 110 ? -3.146 2.904 -3.336 1.00 95.31 110 ILE A N 1
ATOM 884 C CA . ILE A 1 110 ? -3.630 2.531 -2.001 1.00 95.31 110 ILE A CA 1
ATOM 885 C C . ILE A 1 110 ? -4.872 3.341 -1.625 1.00 95.31 110 ILE A C 1
ATOM 887 O O . ILE A 1 110 ? -5.861 2.766 -1.166 1.00 95.31 110 ILE A O 1
ATOM 891 N N . LYS A 1 111 ? -4.877 4.655 -1.880 1.00 94.31 111 LYS A N 1
ATOM 892 C CA . LYS A 1 111 ? -6.053 5.510 -1.655 1.00 94.31 111 LYS A CA 1
ATOM 893 C C . LYS A 1 111 ? -7.244 5.048 -2.489 1.00 94.31 111 LYS A C 1
ATOM 895 O O . LYS A 1 111 ? -8.355 4.966 -1.967 1.00 94.31 111 LYS A O 1
ATOM 900 N N . LYS A 1 112 ? -7.020 4.689 -3.759 1.00 94.44 112 LYS A N 1
ATOM 901 C CA . LYS A 1 112 ? -8.057 4.130 -4.637 1.00 94.44 112 LYS A CA 1
ATOM 902 C C . LYS A 1 112 ? -8.599 2.818 -4.084 1.00 94.44 112 LYS A C 1
ATOM 904 O O . LYS A 1 112 ? -9.808 2.629 -4.061 1.00 94.44 112 LYS A O 1
ATOM 909 N N . TYR A 1 113 ? -7.734 1.923 -3.616 1.00 94.00 113 TYR A N 1
ATOM 910 C CA . TYR A 1 113 ? -8.173 0.669 -3.007 1.00 94.00 113 TYR A CA 1
ATOM 911 C C . TYR A 1 113 ? -9.033 0.910 -1.763 1.00 94.00 113 TYR A C 1
ATOM 913 O O . TYR A 1 113 ? -10.105 0.321 -1.647 1.00 94.00 113 TYR A O 1
ATOM 921 N N . ILE A 1 114 ? -8.608 1.810 -0.870 1.00 91.75 114 ILE A N 1
ATOM 922 C CA . ILE A 1 114 ? -9.361 2.165 0.339 1.00 91.75 114 ILE A CA 1
ATOM 923 C C . ILE A 1 114 ? -10.718 2.788 -0.023 1.00 91.75 114 ILE A C 1
ATOM 925 O O . ILE A 1 114 ? -11.724 2.427 0.587 1.00 91.75 114 ILE A O 1
ATOM 929 N N . SER A 1 115 ? -10.772 3.671 -1.027 1.00 91.06 115 SER A N 1
ATOM 930 C CA . SER A 1 115 ? -11.999 4.386 -1.405 1.00 91.06 115 SER A CA 1
ATOM 931 C C . SER A 1 115 ? -13.062 3.495 -2.047 1.00 91.06 115 SER A C 1
ATOM 933 O O . SER A 1 115 ? -14.252 3.761 -1.887 1.00 91.06 115 SER A O 1
ATOM 935 N N . ILE A 1 116 ? -12.661 2.419 -2.732 1.00 89.94 116 ILE A N 1
ATOM 936 C CA . ILE A 1 116 ? -13.601 1.453 -3.318 1.00 89.94 116 ILE A CA 1
ATOM 937 C C . ILE A 1 116 ? -14.004 0.332 -2.351 1.00 89.94 116 ILE A C 1
ATOM 939 O O . ILE A 1 116 ? -14.779 -0.549 -2.737 1.00 89.94 116 ILE A O 1
ATOM 943 N N . ARG A 1 117 ? -13.502 0.325 -1.103 1.00 86.81 117 ARG A N 1
ATOM 944 C CA . ARG A 1 117 ? -13.952 -0.649 -0.094 1.00 86.81 117 ARG A CA 1
ATOM 945 C C . ARG A 1 117 ? -15.463 -0.479 0.127 1.00 86.81 117 ARG A C 1
ATOM 947 O O . ARG A 1 117 ? -15.947 0.652 0.201 1.00 86.81 117 ARG A O 1
ATOM 954 N N . PRO A 1 118 ? -16.242 -1.572 0.252 1.00 83.25 118 PRO A N 1
ATOM 955 C CA . PRO A 1 118 ? -17.689 -1.454 0.389 1.00 83.25 118 PRO A CA 1
ATOM 956 C C . PRO A 1 118 ? -18.064 -0.643 1.635 1.00 83.25 118 PRO A C 1
ATOM 958 O O . PRO A 1 118 ? -17.647 -0.975 2.739 1.00 83.25 118 PRO A O 1
ATOM 961 N N . ILE A 1 119 ? -18.912 0.376 1.477 1.00 72.38 119 ILE A N 1
ATOM 962 C CA . ILE A 1 119 ? -19.285 1.325 2.550 1.00 72.38 119 ILE A CA 1
ATOM 963 C C . ILE A 1 119 ? -19.903 0.620 3.771 1.00 72.38 119 ILE A C 1
ATOM 965 O O . ILE A 1 119 ? -19.739 1.052 4.907 1.00 72.38 119 ILE A O 1
ATOM 969 N N . LYS A 1 120 ? -20.612 -0.494 3.551 1.00 74.50 120 LYS A N 1
ATOM 970 C CA . LYS A 1 120 ? -21.229 -1.301 4.621 1.00 74.50 120 LYS A CA 1
ATOM 971 C C . LYS A 1 120 ? -20.275 -2.333 5.235 1.00 74.50 120 LYS A C 1
ATOM 973 O O . LYS A 1 120 ? -20.669 -3.051 6.154 1.00 74.50 120 LYS A O 1
ATOM 978 N N . CYS A 1 121 ? -19.051 -2.447 4.723 1.00 70.81 121 CYS A N 1
ATOM 979 C CA . CYS A 1 121 ? -18.057 -3.379 5.227 1.00 70.81 121 CYS A CA 1
ATOM 980 C C . CYS A 1 121 ? -17.525 -2.876 6.571 1.00 70.81 121 CYS A C 1
ATOM 982 O O . CYS A 1 121 ? -16.761 -1.919 6.631 1.00 70.81 121 CYS A O 1
ATOM 984 N N . LYS A 1 122 ? -17.922 -3.544 7.659 1.00 77.38 122 LYS A N 1
ATOM 985 C CA . LYS A 1 122 ? -17.398 -3.281 9.010 1.00 77.38 122 LYS A CA 1
ATOM 986 C C . LYS A 1 122 ? -16.021 -3.912 9.253 1.00 77.38 122 LYS A C 1
ATOM 988 O O . LYS A 1 122 ? -15.483 -3.760 10.347 1.00 77.38 122 LYS A O 1
ATOM 993 N N . ALA A 1 123 ? -15.483 -4.637 8.268 1.00 84.38 123 ALA A N 1
ATOM 994 C CA . ALA A 1 123 ? -14.185 -5.289 8.371 1.00 84.38 123 ALA A CA 1
ATOM 995 C C . ALA A 1 123 ? -13.090 -4.234 8.554 1.00 84.38 123 ALA A C 1
ATOM 997 O O . ALA A 1 123 ? -12.978 -3.281 7.768 1.00 84.38 123 ALA A O 1
ATOM 998 N N . LYS A 1 124 ? -12.294 -4.416 9.605 1.00 88.06 124 LYS A N 1
ATOM 999 C CA . LYS A 1 124 ? -11.159 -3.543 9.921 1.00 88.06 124 LYS A CA 1
ATOM 1000 C C . LYS A 1 124 ? -9.914 -3.962 9.146 1.00 88.06 124 LYS A C 1
ATOM 1002 O O . LYS A 1 124 ? -9.042 -3.134 8.896 1.00 88.06 124 LYS A O 1
ATOM 1007 N N . GLU A 1 125 ? -9.880 -5.224 8.734 1.00 90.81 125 GLU A N 1
ATOM 1008 C CA . GLU A 1 125 ? -8.841 -5.860 7.945 1.00 90.81 125 GLU A CA 1
ATOM 1009 C C . GLU A 1 125 ? -8.634 -5.107 6.630 1.00 90.81 125 GLU A C 1
ATOM 1011 O O . GLU A 1 125 ? -9.581 -4.777 5.905 1.00 90.81 125 GLU A O 1
ATOM 1016 N N . PHE A 1 126 ? -7.375 -4.816 6.322 1.00 91.69 126 PHE A N 1
ATOM 1017 C CA . PHE A 1 126 ? -6.997 -4.056 5.145 1.00 91.69 126 PHE A CA 1
ATOM 1018 C C . PHE A 1 126 ? -7.328 -4.831 3.865 1.00 91.69 126 PHE A C 1
ATOM 1020 O O . PHE A 1 126 ? -8.040 -4.321 2.995 1.00 91.69 126 PHE A O 1
ATOM 1027 N N . TYR A 1 127 ? -6.866 -6.080 3.767 1.00 90.25 127 TYR A N 1
ATOM 1028 C CA . TYR A 1 127 ? -7.178 -6.962 2.646 1.00 90.25 127 TYR A CA 1
ATOM 1029 C C . TYR A 1 127 ? -8.553 -7.597 2.837 1.00 90.25 127 TYR A C 1
ATOM 1031 O O . TYR A 1 127 ? -8.800 -8.294 3.818 1.00 90.25 127 TYR A O 1
ATOM 1039 N N . LEU A 1 128 ? -9.451 -7.362 1.883 1.00 83.69 128 LEU A N 1
ATOM 1040 C CA . LEU A 1 128 ? -10.769 -7.982 1.874 1.00 83.69 128 LEU A CA 1
ATOM 1041 C C . LEU A 1 128 ? -10.731 -9.254 1.025 1.00 83.69 128 LEU A C 1
ATOM 1043 O O . LEU A 1 128 ? -10.392 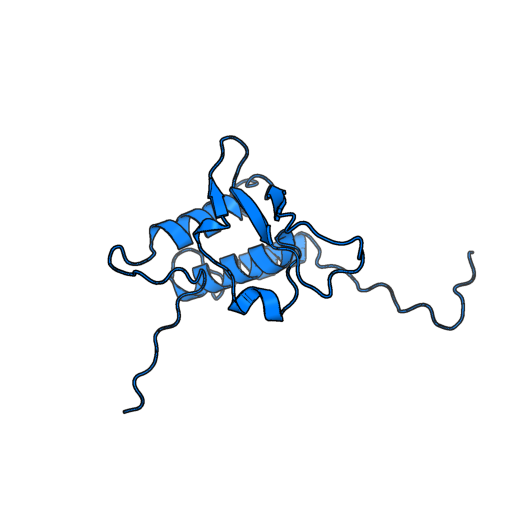-9.207 -0.156 1.00 83.69 128 LEU A O 1
ATOM 1047 N N . CYS A 1 129 ? -11.134 -10.377 1.614 1.00 69.50 129 CYS A N 1
ATOM 1048 C CA . CYS A 1 129 ? -11.366 -11.628 0.899 1.00 69.50 129 CYS A CA 1
ATOM 1049 C C . CYS A 1 129 ? -12.868 -11.895 0.808 1.00 69.50 129 CYS A C 1
ATOM 1051 O O . CYS A 1 129 ? -13.595 -11.760 1.793 1.00 69.50 129 CYS A O 1
ATOM 1053 N N . VAL A 1 130 ? -13.337 -12.322 -0.365 1.00 62.88 130 VAL A N 1
ATOM 1054 C CA . VAL A 1 130 ? -14.665 -12.930 -0.472 1.00 62.88 130 VAL A CA 1
ATOM 1055 C C . VAL A 1 130 ? -14.542 -14.334 0.102 1.00 62.88 130 VAL A C 1
ATOM 1057 O O . VAL A 1 130 ? -13.868 -15.181 -0.485 1.00 62.88 130 VAL A O 1
ATOM 1060 N N . LEU A 1 131 ? -15.168 -14.582 1.252 1.00 58.81 131 LEU A N 1
ATOM 1061 C CA . LEU A 1 131 ? -15.375 -15.948 1.716 1.00 58.81 131 LEU A CA 1
ATOM 1062 C C . LEU A 1 131 ? -16.227 -16.641 0.653 1.00 58.81 131 LEU A C 1
ATOM 1064 O O . LEU A 1 131 ? -17.380 -16.268 0.429 1.00 58.81 131 LEU A O 1
ATOM 1068 N N . LYS A 1 132 ? -15.648 -17.615 -0.050 1.00 53.28 132 LYS A N 1
ATOM 1069 C CA . LYS A 1 132 ? -16.470 -18.571 -0.781 1.00 53.28 132 LYS A CA 1
ATOM 1070 C C . LYS A 1 132 ? -17.231 -19.334 0.290 1.00 53.28 132 LYS A C 1
ATOM 1072 O O . LYS A 1 132 ? -16.615 -20.056 1.066 1.00 53.28 132 LYS A O 1
ATOM 1077 N N . ASN A 1 133 ? -18.542 -19.133 0.357 1.00 48.94 133 ASN A N 1
ATOM 1078 C CA . ASN A 1 133 ? -19.388 -20.084 1.055 1.00 48.94 133 ASN A CA 1
ATOM 1079 C C . ASN A 1 133 ? -19.154 -21.421 0.351 1.00 48.94 133 ASN A C 1
ATOM 1081 O O . ASN A 1 133 ? -19.425 -21.532 -0.848 1.00 48.94 133 ASN A O 1
ATOM 1085 N N . GLU A 1 134 ? -18.552 -22.377 1.055 1.00 48.09 134 GLU A N 1
ATOM 1086 C CA . GLU A 1 134 ? -18.469 -23.746 0.562 1.00 48.09 134 GLU A CA 1
ATOM 1087 C C . GLU A 1 134 ? -19.904 -24.188 0.256 1.00 48.09 134 GLU A C 1
ATOM 1089 O O . GLU A 1 134 ? -20.793 -24.077 1.103 1.00 48.09 134 GLU A O 1
ATOM 1094 N N . SER A 1 135 ? -20.135 -24.499 -1.019 1.00 46.03 135 SER A N 1
ATOM 1095 C CA . SER A 1 135 ? -21.432 -24.904 -1.567 1.00 46.03 135 SER A CA 1
ATOM 1096 C C . SER A 1 135 ? -21.614 -26.398 -1.383 1.00 46.03 135 SER A C 1
ATOM 1098 O O . SER A 1 135 ? -20.617 -27.114 -1.628 1.00 46.03 135 SER A O 1
#

Secondary structure (DSSP, 8-state):
-PPPPTT-PPPP-PPPHHHHHHHHTSGGG-TTSHHHHHHHHHHHHHHHS---TTGGGG-BGGGEEEETTEEEEEEEPPTTSS---SS--PEEEEEPPPPBTTTB-HHHHHHHHHHTS-TT----BSS--------